Protein AF-A0A6G0VIZ8-F1 (afdb_monomer_lite)

Sequence (131 aa):
MHSSPLFTSLEGVTSIIENLPFCNPINIFNILFNDEIMNLIVFQTNLYAQQKQTKTGKSFIRTNLSEIKTFIGINLQMGIKKQCSYRDYWSSSPDLHDSYISSLMPVNRFGWLLAHIHLNDNTVMPKKKCT

Organism: Aphis craccivora (NCBI:txid307492)

InterPro domains:
  IPR029526 PiggyBac transposable element-derived protein [PF13843] (24-124)

Secondary structure (DSSP, 8-state):
--PPPPP-SPPSS-HHHHT-SS--HHHHHHHHS-HHHHHHHHHHHHHHHHHHHHHH----PPP-HHHHHHHHHHHHHHHHH--SSTTGGG-SSTTT--HHHHHHS-HHHHHHHHTT---S-GGGPPPPP--

Foldseek 3Di:
DDDDDDDDDDDDDDVVQVPPPDNDPVVVVCVVVPPVNLVLQQVFLQLQVVVVCVVVVDDDDRDDSLNSVLLVVLVVVCVVVPDPDPCLCVDPPPVSHNPVNCVSDPPVVSVSCVVRGDNDRPVPDDDDPDD

Radius of gyration: 20.12 Å; chains: 1; bounding box: 48×47×62 Å

Structure (mmCIF, N/CA/C/O backbone):
data_AF-A0A6G0VIZ8-F1
#
_entry.id   AF-A0A6G0VIZ8-F1
#
loop_
_atom_site.group_PDB
_atom_site.id
_atom_site.type_symbol
_atom_site.label_atom_id
_atom_site.label_alt_id
_atom_site.label_comp_id
_atom_site.label_asym_id
_atom_site.label_entity_id
_atom_site.label_seq_id
_atom_site.pdbx_PDB_ins_code
_atom_site.Cartn_x
_atom_site.Cartn_y
_atom_site.Cartn_z
_atom_site.occupancy
_atom_site.B_iso_or_equiv
_atom_site.auth_seq_id
_atom_site.auth_comp_id
_atom_site.auth_asym_id
_atom_site.auth_atom_id
_atom_site.pdbx_PDB_model_num
ATOM 1 N N . MET A 1 1 ? -13.292 16.792 -41.682 1.00 56.06 1 MET A N 1
ATOM 2 C CA . MET A 1 1 ? -12.593 15.746 -40.907 1.00 56.06 1 MET A CA 1
ATOM 3 C C . MET A 1 1 ? -11.362 16.398 -40.304 1.00 56.06 1 MET A C 1
ATOM 5 O O . MET A 1 1 ? -10.481 16.773 -41.062 1.00 56.06 1 MET A O 1
ATOM 9 N N . HIS A 1 2 ? -11.337 16.655 -38.996 1.00 58.59 2 HIS A N 1
ATOM 10 C CA . HIS A 1 2 ? -10.132 17.181 -38.351 1.00 58.59 2 HIS A CA 1
ATOM 11 C C . HIS A 1 2 ? -9.216 16.007 -38.013 1.00 58.59 2 HIS A C 1
ATOM 13 O O . HIS A 1 2 ? -9.578 15.155 -37.207 1.00 58.59 2 HIS A O 1
ATOM 19 N N . SER A 1 3 ? -8.062 15.941 -38.674 1.00 74.81 3 SER A N 1
ATOM 20 C CA . SER A 1 3 ? -6.975 15.039 -38.304 1.00 74.81 3 SER A CA 1
ATOM 21 C C . SER A 1 3 ? -6.363 15.515 -36.989 1.00 74.81 3 SER A C 1
ATOM 23 O O . SER A 1 3 ? -6.017 16.692 -36.864 1.00 74.81 3 SER A O 1
ATOM 25 N N . SER A 1 4 ? -6.236 14.614 -36.017 1.00 74.19 4 SER A N 1
ATOM 26 C CA . SER A 1 4 ? -5.508 14.889 -34.778 1.00 74.19 4 SER A CA 1
ATOM 27 C C . SER A 1 4 ? -4.070 15.324 -35.090 1.00 74.19 4 SER A C 1
ATOM 29 O O . SER A 1 4 ? -3.487 14.816 -36.053 1.00 74.19 4 SER A O 1
ATOM 31 N N . PRO A 1 5 ? -3.492 16.256 -34.313 1.00 78.25 5 PRO A N 1
ATOM 32 C CA . PRO A 1 5 ? -2.120 16.694 -34.528 1.00 78.25 5 PRO A CA 1
ATOM 33 C C . PRO A 1 5 ? -1.155 15.514 -34.385 1.00 78.25 5 PRO A C 1
ATOM 35 O O . PRO A 1 5 ? -1.290 14.694 -33.475 1.00 78.25 5 PRO A O 1
ATOM 38 N N . LEU A 1 6 ? -0.187 15.439 -35.300 1.00 78.12 6 LEU A N 1
ATOM 39 C CA . LEU A 1 6 ? 0.880 14.447 -35.259 1.00 78.12 6 LEU A CA 1
ATOM 40 C C . LEU A 1 6 ? 1.772 14.732 -34.046 1.00 78.12 6 LEU A C 1
ATOM 42 O O . LEU A 1 6 ? 2.237 15.858 -33.865 1.00 78.12 6 LEU A O 1
ATOM 46 N N . PHE A 1 7 ? 2.003 13.723 -33.213 1.00 80.38 7 PHE A N 1
ATOM 47 C CA . PHE A 1 7 ? 2.950 13.817 -32.108 1.00 80.38 7 PHE A CA 1
ATOM 48 C C . PHE A 1 7 ? 4.373 13.772 -32.681 1.00 80.38 7 PHE A C 1
ATOM 50 O O . PHE A 1 7 ? 4.740 12.797 -33.325 1.00 80.38 7 PHE A O 1
ATOM 57 N N . THR A 1 8 ? 5.149 14.847 -32.515 1.00 81.50 8 THR A N 1
ATOM 58 C CA . THR A 1 8 ? 6.506 14.981 -33.088 1.00 81.50 8 THR A CA 1
ATOM 59 C C . THR A 1 8 ? 7.619 14.994 -32.041 1.00 81.50 8 THR A C 1
ATOM 61 O O . THR A 1 8 ? 8.776 15.223 -32.389 1.00 81.50 8 THR A O 1
ATOM 64 N N . SER A 1 9 ? 7.305 14.840 -30.753 1.00 78.88 9 SER A N 1
ATOM 65 C CA . SER A 1 9 ? 8.345 14.745 -29.724 1.00 78.88 9 SER A CA 1
ATOM 66 C C . SER A 1 9 ? 8.994 13.367 -29.727 1.00 78.88 9 SER A C 1
ATOM 68 O O . SER A 1 9 ? 8.417 12.414 -30.241 1.00 78.88 9 SER A O 1
ATOM 70 N N . LEU A 1 10 ? 10.181 13.271 -29.121 1.00 74.56 10 LEU A N 1
ATOM 71 C CA . LEU A 1 10 ? 10.860 11.994 -28.923 1.00 74.56 10 LEU A CA 1
ATOM 72 C C . LEU A 1 10 ? 9.902 10.973 -28.293 1.00 74.56 10 LEU A C 1
ATOM 74 O O . LEU A 1 10 ? 9.298 11.232 -27.250 1.00 74.56 10 LEU A O 1
ATOM 78 N N . GLU A 1 11 ? 9.781 9.824 -28.943 1.00 76.38 11 GLU A N 1
ATOM 79 C CA . GLU A 1 11 ? 9.050 8.671 -28.439 1.00 76.38 11 GLU A CA 1
ATOM 80 C C . GLU A 1 11 ? 10.006 7.766 -27.659 1.00 76.38 11 GLU A C 1
ATOM 82 O O . GLU A 1 11 ? 11.188 7.664 -27.988 1.00 76.38 11 GLU A O 1
ATOM 87 N N . GLY A 1 12 ? 9.494 7.089 -26.632 1.00 77.81 12 GLY A N 1
ATOM 88 C CA . GLY A 1 12 ? 10.264 6.128 -25.850 1.00 77.81 12 GLY A CA 1
ATOM 89 C C . GLY A 1 12 ? 10.493 6.544 -24.402 1.00 77.81 12 GLY A C 1
ATOM 90 O O . GLY A 1 12 ? 9.760 7.341 -23.816 1.00 77.81 12 GLY A O 1
ATOM 91 N N . VAL A 1 13 ? 11.479 5.895 -23.799 1.00 79.62 13 VAL A N 1
ATOM 92 C CA . VAL A 1 13 ? 11.797 6.003 -22.379 1.00 79.62 13 VAL A CA 1
ATOM 93 C C . VAL A 1 13 ? 12.520 7.326 -22.119 1.00 79.62 13 VAL A C 1
ATOM 95 O O . VAL A 1 13 ? 13.367 7.743 -22.897 1.00 79.62 13 VAL A O 1
ATOM 98 N N . THR A 1 14 ? 12.177 8.020 -21.032 1.00 82.94 14 THR A N 1
ATOM 99 C CA . THR A 1 14 ? 12.837 9.290 -20.708 1.00 82.94 14 THR A CA 1
ATOM 100 C C . THR A 1 14 ? 14.296 9.063 -20.319 1.00 82.94 14 THR A C 1
ATOM 102 O O . THR A 1 14 ? 14.646 8.034 -19.736 1.00 82.94 14 THR A O 1
ATOM 105 N N . SER A 1 15 ? 15.132 10.081 -20.529 1.00 82.75 15 SER A N 1
ATOM 106 C CA . SER A 1 15 ? 16.545 10.051 -20.131 1.00 82.75 15 SER A CA 1
ATOM 107 C C . SER A 1 1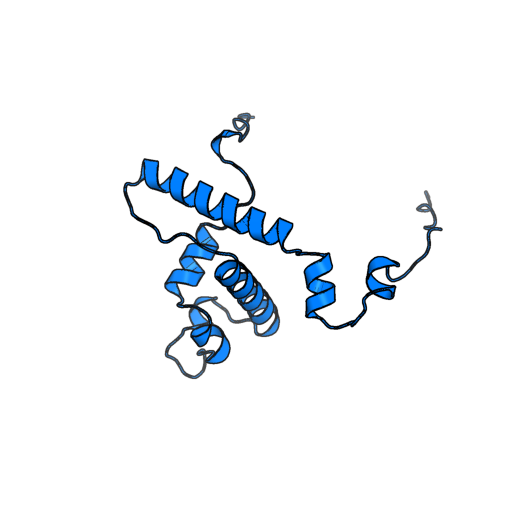5 ? 16.747 9.752 -18.639 1.00 82.75 15 SER A C 1
ATOM 109 O O . SER A 1 15 ? 17.785 9.232 -18.246 1.00 82.75 15 SER A O 1
ATOM 111 N N . ILE A 1 16 ? 15.750 10.029 -17.790 1.00 83.25 16 ILE A N 1
ATOM 112 C CA . ILE A 1 16 ? 15.762 9.674 -16.363 1.00 83.25 16 ILE A CA 1
ATOM 113 C C . ILE A 1 16 ? 15.891 8.157 -16.173 1.00 83.25 16 ILE A C 1
ATOM 115 O O . ILE A 1 16 ? 16.652 7.708 -15.321 1.00 83.25 16 ILE A O 1
ATOM 119 N N . ILE A 1 17 ? 15.155 7.369 -16.958 1.00 83.12 17 ILE A N 1
ATOM 120 C CA . ILE A 1 17 ? 15.171 5.905 -16.867 1.00 83.12 17 ILE A CA 1
ATOM 121 C C . ILE A 1 17 ? 16.391 5.341 -17.608 1.00 83.12 17 ILE A C 1
ATOM 123 O O . ILE A 1 17 ? 17.004 4.397 -17.114 1.00 83.12 17 ILE A O 1
ATOM 127 N N . GLU A 1 18 ? 16.782 5.926 -18.747 1.00 81.50 18 GLU A N 1
ATOM 128 C CA . GLU A 1 18 ? 17.976 5.502 -19.503 1.00 81.50 18 GLU A CA 1
ATOM 129 C C . GLU A 1 18 ? 19.267 5.636 -18.685 1.00 81.50 18 GLU A C 1
ATOM 131 O 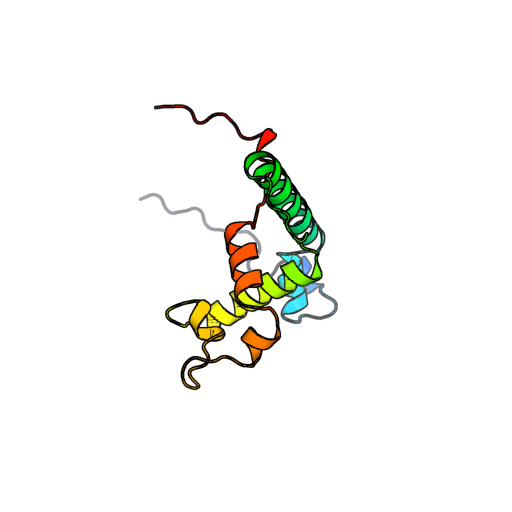O . GLU A 1 18 ? 20.156 4.796 -18.786 1.00 81.50 18 GLU A O 1
ATOM 136 N N . ASN A 1 19 ? 19.349 6.666 -17.837 1.00 83.75 19 ASN A N 1
ATOM 137 C CA . ASN A 1 19 ? 20.512 6.935 -16.992 1.00 83.75 19 ASN A CA 1
ATOM 138 C C . ASN A 1 19 ? 20.443 6.257 -15.611 1.00 83.75 19 ASN A C 1
ATOM 140 O O . ASN A 1 19 ? 21.251 6.573 -14.732 1.00 83.75 19 ASN A O 1
ATOM 144 N N . LEU A 1 20 ? 19.494 5.341 -15.375 1.00 83.19 20 LEU A N 1
ATOM 145 C CA . LEU A 1 20 ? 19.459 4.597 -14.118 1.00 83.19 20 LEU A CA 1
ATOM 146 C C . LEU A 1 20 ? 20.707 3.706 -13.992 1.00 83.19 20 LEU A C 1
ATOM 148 O O . LEU A 1 20 ? 20.956 2.885 -14.874 1.00 83.19 20 LEU A O 1
ATOM 152 N N . PRO A 1 21 ? 21.441 3.762 -12.862 1.00 78.56 21 PRO A N 1
ATOM 153 C CA . PRO A 1 21 ? 22.640 2.944 -12.664 1.00 78.56 21 PRO A CA 1
ATOM 154 C C . PRO A 1 21 ? 22.330 1.440 -12.691 1.00 78.56 21 PRO A C 1
ATOM 156 O O . PRO A 1 21 ? 23.173 0.639 -13.083 1.00 78.56 21 PRO A O 1
ATOM 159 N N . PHE A 1 22 ? 21.105 1.060 -12.306 1.00 79.50 22 PHE A N 1
ATOM 160 C CA . PHE A 1 22 ? 20.574 -0.292 -12.450 1.00 79.50 22 PHE A CA 1
ATOM 161 C C . PHE A 1 22 ? 19.107 -0.233 -12.877 1.00 79.50 22 PHE A C 1
ATOM 163 O O . PHE A 1 22 ? 18.254 0.259 -12.133 1.00 79.50 22 PHE A O 1
ATOM 170 N N . CYS A 1 23 ? 18.801 -0.782 -14.050 1.00 82.25 23 CYS A N 1
ATOM 171 C CA . CYS A 1 23 ? 17.435 -0.916 -14.543 1.00 82.25 23 CYS A CA 1
ATOM 172 C C . CYS A 1 23 ? 16.795 -2.181 -13.950 1.00 82.25 23 CYS A C 1
ATOM 174 O O . CYS A 1 23 ? 16.820 -3.255 -14.547 1.00 82.25 23 CYS A O 1
ATOM 176 N N . ASN A 1 24 ? 16.275 -2.073 -12.727 1.00 89.81 24 ASN A N 1
ATOM 177 C CA . ASN A 1 24 ? 15.497 -3.134 -12.091 1.00 89.81 24 ASN A CA 1
ATOM 178 C C . ASN A 1 24 ? 14.078 -2.631 -11.756 1.00 89.81 24 ASN A C 1
ATOM 180 O O . ASN A 1 24 ? 13.859 -1.416 -11.676 1.00 89.81 24 ASN A O 1
ATOM 184 N N . PRO A 1 25 ? 13.104 -3.538 -11.546 1.00 91.50 25 PRO A N 1
ATOM 185 C CA . PRO A 1 25 ? 11.709 -3.141 -11.356 1.00 91.50 25 PRO A CA 1
ATOM 186 C C . PRO A 1 25 ? 11.487 -2.170 -10.191 1.00 91.50 25 PRO A C 1
ATOM 188 O O . PRO A 1 25 ? 10.671 -1.258 -10.306 1.00 91.50 25 PRO A O 1
ATOM 191 N N . ILE A 1 26 ? 12.229 -2.324 -9.086 1.00 91.19 26 ILE A N 1
ATOM 192 C CA . ILE A 1 26 ? 12.065 -1.460 -7.911 1.00 91.19 26 ILE A CA 1
ATOM 193 C C . ILE A 1 26 ? 12.599 -0.045 -8.163 1.00 91.19 26 ILE A C 1
ATOM 195 O O . ILE A 1 26 ? 11.972 0.924 -7.743 1.00 91.19 26 ILE A O 1
ATOM 199 N N . ASN A 1 27 ? 13.697 0.103 -8.906 1.00 91.00 27 ASN A N 1
ATOM 200 C CA . ASN A 1 27 ? 14.246 1.413 -9.254 1.00 91.00 27 ASN A CA 1
ATOM 201 C C . ASN A 1 27 ? 13.308 2.184 -10.186 1.00 91.00 27 ASN A C 1
ATOM 203 O O . ASN A 1 27 ? 13.083 3.372 -9.970 1.00 91.00 27 ASN A O 1
ATOM 207 N N . ILE A 1 28 ? 12.705 1.503 -11.165 1.00 91.56 28 ILE A N 1
ATOM 208 C CA . ILE A 1 28 ? 11.692 2.107 -12.043 1.00 91.56 28 ILE A CA 1
ATOM 209 C C . ILE A 1 28 ? 10.465 2.522 -11.226 1.00 91.56 28 ILE A C 1
ATOM 211 O O . ILE A 1 28 ? 9.970 3.638 -11.372 1.00 91.56 28 ILE A O 1
ATOM 215 N N . PHE A 1 29 ? 9.994 1.656 -10.324 1.00 92.56 29 PHE A N 1
ATOM 216 C CA . PHE A 1 29 ? 8.871 1.977 -9.447 1.00 92.56 29 PHE A CA 1
ATOM 217 C C . PHE A 1 29 ? 9.153 3.214 -8.580 1.00 92.56 29 PHE A C 1
ATOM 219 O O . PHE A 1 29 ? 8.304 4.098 -8.478 1.00 92.56 29 PHE A O 1
ATOM 226 N N . ASN A 1 30 ? 10.360 3.321 -8.022 1.00 92.06 30 ASN A N 1
ATOM 227 C CA . ASN A 1 30 ? 10.764 4.440 -7.169 1.00 92.06 30 ASN A CA 1
ATOM 228 C C . ASN A 1 30 ? 10.904 5.776 -7.920 1.00 92.06 30 ASN A C 1
ATOM 230 O O . ASN A 1 30 ? 10.918 6.817 -7.269 1.00 92.06 30 ASN A O 1
ATOM 234 N N . ILE A 1 31 ? 10.970 5.785 -9.259 1.00 90.88 31 ILE A N 1
ATOM 235 C CA . ILE A 1 31 ? 10.851 7.031 -10.040 1.00 90.88 31 ILE A CA 1
ATOM 236 C C . ILE A 1 31 ? 9.429 7.594 -9.927 1.00 90.88 31 ILE A C 1
ATOM 238 O O . ILE A 1 31 ? 9.249 8.805 -9.836 1.00 90.88 31 ILE A O 1
ATOM 242 N N . LEU A 1 32 ? 8.419 6.720 -9.922 1.00 90.75 32 LEU A N 1
ATOM 243 C CA . LEU A 1 32 ? 7.008 7.108 -9.847 1.00 90.75 32 LEU A CA 1
ATOM 244 C C . LEU A 1 32 ? 6.546 7.317 -8.400 1.00 90.75 32 LEU A C 1
ATOM 246 O O . LEU A 1 32 ? 5.792 8.242 -8.113 1.00 90.75 32 LEU A O 1
ATOM 250 N N . PHE A 1 33 ? 7.004 6.457 -7.493 1.00 93.19 33 PHE A N 1
ATOM 251 C CA . PHE A 1 33 ? 6.670 6.467 -6.072 1.00 93.19 33 PHE A CA 1
ATOM 252 C C . PHE A 1 33 ? 7.945 6.586 -5.238 1.00 93.19 33 PHE A C 1
ATOM 254 O O . PHE A 1 33 ? 8.388 5.637 -4.588 1.00 93.19 33 PHE A O 1
ATOM 261 N N . ASN A 1 34 ? 8.548 7.769 -5.283 1.00 93.44 34 ASN A N 1
ATOM 262 C CA . ASN A 1 34 ? 9.759 8.066 -4.531 1.00 93.44 34 ASN A CA 1
ATOM 263 C C . ASN A 1 34 ? 9.492 8.166 -3.014 1.00 93.44 34 ASN A C 1
ATOM 265 O O . ASN A 1 34 ? 8.349 8.207 -2.545 1.00 93.44 34 ASN A O 1
ATOM 269 N N . ASP A 1 35 ? 10.567 8.233 -2.226 1.00 92.31 35 ASP A N 1
ATOM 270 C CA . ASP A 1 35 ? 10.459 8.325 -0.767 1.00 92.31 35 ASP A CA 1
ATOM 271 C C . ASP A 1 35 ? 9.738 9.599 -0.299 1.00 92.31 35 ASP A C 1
ATOM 273 O O . ASP A 1 35 ? 9.112 9.577 0.757 1.00 92.31 35 ASP A O 1
ATOM 277 N N . GLU A 1 36 ? 9.764 10.691 -1.065 1.00 95.12 36 GLU A N 1
ATOM 278 C CA . GLU A 1 36 ? 9.031 11.919 -0.736 1.00 95.12 36 GLU A CA 1
ATOM 279 C C . GLU A 1 36 ? 7.514 11.689 -0.772 1.00 95.12 36 GLU A C 1
ATOM 281 O O . GLU A 1 36 ? 6.826 11.935 0.221 1.00 95.12 36 GLU A O 1
ATOM 286 N N . ILE A 1 37 ? 7.001 11.125 -1.870 1.00 95.94 37 ILE A N 1
ATOM 287 C CA . ILE A 1 37 ? 5.586 10.759 -2.019 1.00 95.94 37 ILE A CA 1
ATOM 288 C C . ILE A 1 37 ? 5.189 9.760 -0.932 1.00 95.94 37 ILE A C 1
ATOM 290 O O . ILE A 1 37 ? 4.151 9.915 -0.286 1.00 95.94 37 ILE A O 1
ATOM 294 N N . MET A 1 38 ? 6.023 8.752 -0.678 1.00 96.56 38 MET A N 1
ATOM 295 C CA . MET A 1 38 ? 5.734 7.754 0.350 1.00 96.56 38 MET A CA 1
ATOM 296 C C . MET A 1 38 ? 5.688 8.364 1.756 1.00 96.56 38 MET A C 1
ATOM 298 O O . MET A 1 38 ? 4.793 8.040 2.538 1.00 96.56 38 MET A O 1
ATOM 302 N N . ASN A 1 39 ? 6.601 9.280 2.083 1.00 97.44 39 ASN A N 1
ATOM 303 C CA . ASN A 1 39 ? 6.577 9.992 3.360 1.00 97.44 39 ASN A CA 1
ATOM 304 C C . ASN A 1 39 ? 5.371 10.933 3.472 1.00 97.44 39 ASN A C 1
ATOM 306 O O . ASN A 1 39 ? 4.783 11.031 4.552 1.00 97.44 39 ASN A O 1
ATOM 310 N N . LEU A 1 40 ? 4.940 11.558 2.373 1.00 97.19 40 LEU A N 1
ATOM 311 C CA . LEU A 1 40 ? 3.703 12.335 2.340 1.00 97.19 40 LEU A CA 1
ATOM 312 C C . LEU A 1 40 ? 2.487 11.452 2.658 1.00 97.19 40 LEU A C 1
ATOM 314 O O . LEU A 1 40 ? 1.672 11.825 3.502 1.00 97.19 40 LEU A O 1
ATOM 318 N N . ILE A 1 41 ? 2.396 10.258 2.062 1.00 97.88 41 ILE A N 1
ATOM 319 C CA . ILE A 1 41 ? 1.332 9.282 2.360 1.00 97.88 41 ILE A CA 1
ATOM 320 C C . ILE A 1 41 ? 1.343 8.914 3.848 1.00 97.88 41 ILE A C 1
ATOM 322 O O . ILE A 1 41 ? 0.292 8.929 4.496 1.00 97.88 41 ILE A O 1
ATOM 326 N N . VAL A 1 42 ? 2.518 8.609 4.410 1.00 98.31 42 VAL A N 1
ATOM 327 C CA . VAL A 1 42 ? 2.679 8.291 5.841 1.00 98.31 42 VAL A CA 1
ATOM 328 C C . VAL A 1 42 ? 2.182 9.441 6.713 1.00 98.31 42 VAL A C 1
ATOM 330 O O . VAL A 1 42 ? 1.415 9.221 7.657 1.00 98.31 42 VAL A O 1
ATOM 333 N N . PHE A 1 43 ? 2.616 10.665 6.413 1.00 98.19 43 PHE A N 1
ATOM 334 C CA . PHE A 1 43 ? 2.248 11.852 7.173 1.00 98.19 43 PHE A CA 1
ATOM 335 C C . PHE A 1 43 ? 0.735 12.088 7.134 1.00 98.19 43 PHE A C 1
ATOM 337 O O . PHE A 1 43 ? 0.100 12.154 8.189 1.00 98.19 43 PHE A O 1
ATOM 344 N N . GLN A 1 44 ? 0.149 12.129 5.936 1.00 97.75 44 GLN A N 1
ATOM 345 C CA . GLN A 1 44 ? -1.271 12.430 5.746 1.00 97.75 44 GLN A CA 1
ATOM 346 C C . GLN A 1 44 ? -2.181 11.329 6.301 1.00 97.75 44 GLN A C 1
ATOM 348 O O . GLN A 1 44 ? -3.194 11.623 6.932 1.00 97.75 44 GLN A O 1
ATOM 353 N N . THR A 1 45 ? -1.796 10.058 6.167 1.00 97.88 45 THR A N 1
ATOM 354 C CA . THR A 1 45 ? -2.532 8.924 6.757 1.00 97.88 45 THR A CA 1
ATOM 355 C C . THR A 1 45 ? -2.568 9.014 8.285 1.00 97.88 45 THR A C 1
ATOM 357 O O . THR A 1 45 ? -3.612 8.818 8.912 1.00 97.88 45 THR A O 1
ATOM 360 N N . ASN A 1 46 ? -1.439 9.355 8.910 1.00 97.50 46 ASN A N 1
ATOM 361 C CA . ASN A 1 46 ? -1.380 9.533 10.358 1.00 97.50 46 ASN A CA 1
ATOM 362 C C . ASN A 1 46 ? -2.158 10.769 10.832 1.00 97.50 46 ASN A C 1
ATOM 364 O O . ASN A 1 46 ? -2.830 10.703 11.865 1.00 97.50 46 ASN A O 1
ATOM 368 N N . LEU A 1 47 ? -2.088 11.877 10.088 1.00 96.25 47 LEU A N 1
ATOM 369 C CA . LEU A 1 47 ? -2.860 13.087 10.367 1.00 96.25 47 LEU A CA 1
ATOM 370 C C . LEU A 1 47 ? -4.366 12.803 10.285 1.00 96.25 47 LEU A C 1
ATOM 372 O O . LEU A 1 47 ? -5.110 13.135 11.208 1.00 96.25 47 LEU A O 1
ATOM 376 N N . TYR A 1 48 ? -4.802 12.111 9.233 1.00 95.50 48 TYR A N 1
ATOM 377 C CA . TYR A 1 48 ? -6.184 11.673 9.057 1.00 95.50 48 TYR A CA 1
ATOM 378 C C . TYR A 1 48 ? -6.675 10.827 10.237 1.00 95.50 48 TYR A C 1
ATOM 380 O O . TYR A 1 48 ? -7.739 11.092 10.808 1.00 95.50 48 TYR A O 1
ATOM 388 N N . ALA A 1 49 ? -5.889 9.825 10.640 1.00 94.38 49 ALA A N 1
ATOM 389 C CA . ALA A 1 49 ? -6.227 8.962 11.765 1.00 94.38 49 ALA A CA 1
ATOM 390 C C . ALA A 1 49 ? -6.363 9.757 13.076 1.00 94.38 49 ALA A C 1
ATOM 392 O O . ALA A 1 49 ? -7.325 9.550 13.817 1.00 94.38 49 ALA A O 1
ATOM 393 N N . GLN A 1 50 ? -5.478 10.729 13.314 1.00 93.94 50 GLN A N 1
ATOM 394 C CA . GLN A 1 50 ? -5.552 11.625 14.468 1.00 93.94 50 GLN A CA 1
ATOM 395 C C . GLN A 1 50 ? -6.810 12.509 14.436 1.00 93.94 50 GLN A C 1
ATOM 397 O O . GLN A 1 50 ? -7.533 12.594 15.426 1.00 93.94 50 GLN A O 1
ATOM 402 N N . GLN A 1 51 ? -7.139 13.105 13.289 1.00 91.81 51 GLN A N 1
ATOM 403 C CA . GLN A 1 51 ? -8.351 13.920 13.121 1.00 91.81 51 GLN A CA 1
ATOM 404 C C . GLN A 1 51 ? -9.640 13.110 13.343 1.00 91.81 51 GLN A C 1
ATOM 406 O O . GLN A 1 51 ? -10.623 13.618 13.891 1.00 91.81 51 GLN A O 1
ATOM 411 N N . LYS A 1 52 ? -9.650 11.839 12.928 1.00 88.75 52 LYS A N 1
ATOM 412 C CA . LYS A 1 52 ? -10.766 10.908 13.146 1.00 88.75 52 LYS A CA 1
ATOM 413 C C . LYS A 1 52 ? -10.837 10.427 14.600 1.00 88.75 52 LYS A C 1
ATOM 415 O O . LYS A 1 52 ? -11.936 10.263 15.136 1.00 88.75 52 LYS A O 1
ATOM 420 N N . GLN A 1 53 ? -9.692 10.247 15.258 1.00 84.62 53 GLN A N 1
ATOM 421 C CA . GLN A 1 53 ? -9.617 9.907 16.678 1.00 84.62 53 GLN A CA 1
ATOM 422 C C . GLN A 1 53 ? -10.223 11.007 17.550 1.00 84.62 53 GLN A C 1
ATOM 424 O O . GLN A 1 53 ? -11.025 10.679 18.420 1.00 84.62 53 GLN A O 1
ATOM 429 N N . THR A 1 54 ? -9.940 12.286 17.286 1.00 75.19 54 THR A N 1
ATOM 430 C CA . THR A 1 54 ? -10.533 13.407 18.044 1.00 75.19 54 THR A CA 1
ATOM 431 C C . THR A 1 54 ? -12.066 13.347 18.082 1.00 75.19 54 THR A C 1
ATOM 433 O O . THR A 1 54 ? -12.681 13.803 19.038 1.00 75.19 54 THR A O 1
ATOM 436 N N . LYS A 1 55 ? -12.698 12.731 17.074 1.00 76.56 55 LYS A N 1
ATOM 437 C CA . LYS A 1 55 ? -14.157 12.554 17.001 1.00 76.56 55 LYS A CA 1
ATOM 438 C C . LYS A 1 55 ? -14.676 11.287 17.688 1.00 76.56 55 LYS A C 1
ATOM 440 O O . LYS A 1 55 ? -15.856 11.224 18.006 1.00 76.56 55 LYS A O 1
ATOM 445 N N . THR A 1 56 ? -13.842 10.257 17.855 1.00 81.12 56 THR A N 1
ATOM 446 C CA . THR A 1 56 ? -14.278 8.906 18.272 1.00 81.12 56 THR A CA 1
ATOM 447 C C . THR A 1 56 ? -13.666 8.419 19.586 1.00 81.12 56 THR A C 1
ATOM 449 O O . THR A 1 56 ? -14.147 7.432 20.135 1.00 81.12 56 THR A O 1
ATOM 452 N N . GLY A 1 57 ? -12.596 9.053 20.074 1.00 80.25 57 GLY A N 1
ATOM 453 C CA . GLY A 1 57 ? -11.876 8.678 21.296 1.00 80.25 57 GLY A CA 1
ATOM 454 C C . GLY A 1 57 ? -11.036 7.395 21.204 1.00 80.25 57 GLY A C 1
ATOM 455 O O . GLY A 1 57 ? -10.369 7.037 22.170 1.00 80.25 57 GLY A O 1
ATOM 456 N N . LYS A 1 58 ? -11.029 6.690 20.065 1.00 82.56 58 LYS A N 1
ATOM 457 C CA . LYS A 1 58 ? -10.328 5.402 19.910 1.00 82.56 58 LYS A CA 1
ATOM 458 C C . LYS A 1 58 ? -8.841 5.592 19.613 1.00 82.56 58 LYS A C 1
ATOM 460 O O . LYS A 1 58 ? -8.495 6.320 18.687 1.00 82.56 58 LYS A O 1
ATOM 465 N N . SER A 1 59 ? -7.969 4.907 20.353 1.00 87.00 59 SER A N 1
ATOM 466 C CA . SER A 1 59 ? -6.529 4.883 20.068 1.00 87.00 59 SER A CA 1
ATOM 467 C C . SER A 1 59 ? -6.221 4.190 18.738 1.00 87.00 59 SER A C 1
ATOM 469 O O . SER A 1 59 ? -6.942 3.292 18.298 1.00 87.00 59 SER A O 1
ATOM 471 N N . PHE A 1 60 ? -5.142 4.619 18.081 1.00 92.19 60 PHE A N 1
ATOM 472 C CA . PHE A 1 60 ? -4.633 3.989 16.867 1.00 92.19 60 PHE A CA 1
ATOM 473 C C . PHE A 1 60 ? -3.109 3.889 16.902 1.00 92.19 60 PHE A C 1
ATOM 475 O O . PHE A 1 60 ? -2.430 4.648 17.593 1.00 92.19 60 PHE A O 1
ATOM 482 N N . ILE A 1 61 ? -2.579 2.953 16.120 1.00 95.19 61 ILE A N 1
ATOM 483 C CA . ILE A 1 61 ? -1.141 2.784 15.921 1.00 95.19 61 ILE A CA 1
ATOM 484 C C . ILE A 1 61 ? -0.757 3.537 14.651 1.00 95.19 61 ILE A C 1
ATOM 486 O O . ILE A 1 61 ? -1.296 3.255 13.572 1.00 95.19 61 ILE A O 1
ATOM 490 N N . ARG A 1 62 ? 0.174 4.488 14.779 1.00 97.25 62 ARG A N 1
ATOM 491 C CA . ARG A 1 62 ? 0.699 5.253 13.641 1.00 97.25 62 ARG A CA 1
ATOM 492 C C . ARG A 1 62 ? 1.326 4.315 12.611 1.00 97.25 62 ARG A C 1
ATOM 494 O O . ARG A 1 62 ? 1.905 3.299 12.976 1.00 97.25 62 ARG A O 1
ATOM 501 N N . 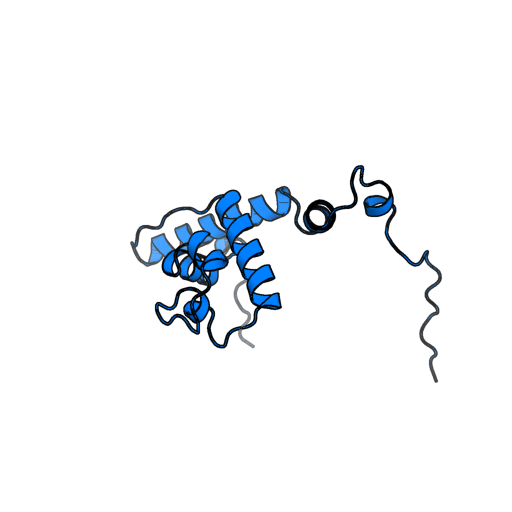THR A 1 63 ? 1.180 4.646 11.335 1.00 98.12 63 THR A N 1
ATOM 502 C CA . THR A 1 63 ? 1.892 3.969 10.247 1.00 98.12 63 THR A CA 1
ATOM 503 C C . THR A 1 63 ? 3.268 4.591 10.033 1.00 98.12 63 THR A C 1
ATOM 505 O O . THR A 1 63 ? 3.524 5.720 10.468 1.00 98.12 63 THR A O 1
ATOM 508 N N . ASN A 1 64 ? 4.147 3.867 9.349 1.00 98.19 64 ASN A N 1
ATOM 509 C CA . ASN A 1 64 ? 5.489 4.306 8.988 1.00 98.19 64 ASN A CA 1
ATOM 510 C C . ASN A 1 64 ? 5.803 3.958 7.523 1.00 98.19 64 ASN A C 1
ATOM 512 O O . ASN A 1 64 ? 5.019 3.296 6.842 1.00 98.19 64 ASN A O 1
ATOM 516 N N . LEU A 1 65 ? 6.961 4.413 7.039 1.00 97.88 65 LEU A N 1
ATOM 517 C CA . LEU A 1 65 ? 7.382 4.219 5.651 1.00 97.88 65 LEU A CA 1
ATOM 518 C C . LEU A 1 65 ? 7.439 2.740 5.245 1.00 97.88 65 LEU A C 1
ATOM 520 O O . LEU A 1 65 ? 7.001 2.392 4.152 1.00 97.88 65 LEU A O 1
ATOM 524 N N . SER A 1 66 ? 7.937 1.871 6.130 1.00 97.62 66 SER A N 1
ATOM 525 C CA . SER A 1 66 ? 8.018 0.429 5.877 1.00 97.62 66 SER A CA 1
ATOM 526 C C . SER A 1 66 ? 6.624 -0.185 5.731 1.00 97.62 66 SER A C 1
ATOM 528 O O . SER A 1 66 ? 6.359 -0.879 4.754 1.00 97.62 66 SER A O 1
ATOM 530 N N . GLU A 1 67 ? 5.690 0.145 6.629 1.00 97.94 67 GLU A N 1
ATOM 531 C CA . GLU A 1 67 ? 4.306 -0.337 6.533 1.00 97.94 67 GLU A CA 1
ATOM 532 C C . GLU A 1 67 ? 3.604 0.130 5.253 1.00 97.94 67 GLU A C 1
ATOM 534 O O . GLU A 1 67 ? 2.896 -0.665 4.637 1.00 97.94 67 GLU A O 1
ATOM 539 N N . ILE A 1 68 ? 3.807 1.381 4.824 1.00 98.19 68 ILE A N 1
ATOM 540 C CA . ILE A 1 68 ? 3.227 1.888 3.570 1.00 98.19 68 ILE A CA 1
ATOM 541 C C . ILE A 1 68 ? 3.843 1.198 2.348 1.00 98.19 68 ILE A C 1
ATOM 543 O O . ILE A 1 68 ? 3.098 0.785 1.457 1.00 98.19 68 ILE A O 1
ATOM 547 N N . LYS A 1 69 ? 5.167 0.991 2.320 1.00 97.44 69 LYS A N 1
ATOM 548 C CA . LYS A 1 69 ? 5.829 0.223 1.250 1.00 97.44 69 LYS A CA 1
ATOM 549 C C . LYS A 1 69 ? 5.297 -1.211 1.187 1.00 97.44 69 LYS A C 1
ATOM 551 O O . LYS A 1 69 ? 4.929 -1.673 0.108 1.00 97.44 69 LYS A O 1
ATOM 556 N N . THR A 1 70 ? 5.167 -1.881 2.332 1.00 98.25 70 THR A N 1
ATOM 557 C CA . THR A 1 70 ? 4.588 -3.230 2.425 1.00 98.25 70 THR A CA 1
ATOM 558 C C . THR A 1 70 ? 3.130 -3.253 1.973 1.00 98.25 70 THR A C 1
ATOM 560 O O . THR A 1 70 ? 2.750 -4.113 1.185 1.00 98.25 70 THR A O 1
ATOM 563 N N . PHE A 1 71 ? 2.309 -2.294 2.408 1.00 98.31 71 PHE A N 1
ATOM 564 C CA . PHE A 1 71 ? 0.908 -2.187 1.998 1.00 98.31 71 PHE A CA 1
ATOM 565 C C . PHE A 1 71 ? 0.767 -2.028 0.478 1.00 98.31 71 PHE A C 1
ATOM 567 O O . PHE A 1 71 ? -0.043 -2.719 -0.142 1.00 98.31 71 PHE A O 1
ATOM 574 N N . ILE A 1 72 ? 1.573 -1.164 -0.142 1.00 97.50 72 ILE A N 1
ATOM 575 C CA . ILE A 1 72 ? 1.575 -0.974 -1.598 1.00 97.50 72 ILE A CA 1
ATOM 576 C C . ILE A 1 72 ? 2.063 -2.242 -2.309 1.00 97.50 72 ILE A C 1
ATOM 578 O O . ILE A 1 72 ? 1.417 -2.689 -3.255 1.00 97.50 72 ILE A O 1
ATOM 582 N N . GLY A 1 73 ? 3.132 -2.873 -1.815 1.00 97.38 73 GLY A N 1
ATOM 583 C CA . GLY A 1 73 ? 3.636 -4.142 -2.347 1.00 97.38 73 GLY A CA 1
ATOM 584 C C . GLY A 1 73 ? 2.591 -5.262 -2.310 1.00 97.38 73 GLY A C 1
ATOM 585 O O . GLY A 1 73 ? 2.411 -5.968 -3.301 1.00 97.38 73 GLY A O 1
ATOM 586 N N . ILE A 1 74 ? 1.832 -5.373 -1.215 1.00 98.31 74 ILE A N 1
ATOM 587 C CA . ILE A 1 74 ? 0.710 -6.314 -1.109 1.00 98.31 74 ILE A CA 1
ATOM 588 C C . ILE A 1 74 ? -0.356 -6.006 -2.171 1.00 98.31 74 ILE A C 1
ATOM 590 O O . ILE A 1 74 ? -0.802 -6.925 -2.853 1.00 98.31 74 ILE A O 1
ATOM 594 N N . ASN A 1 75 ? -0.740 -4.739 -2.367 1.00 97.62 75 ASN A N 1
ATOM 595 C CA . ASN A 1 75 ? -1.733 -4.369 -3.386 1.00 97.62 75 ASN A CA 1
ATOM 596 C C . ASN A 1 75 ? -1.261 -4.703 -4.812 1.00 97.62 75 ASN A C 1
ATOM 598 O O . ASN A 1 75 ? -2.050 -5.210 -5.611 1.00 97.62 75 ASN A O 1
ATOM 602 N N . LEU A 1 76 ? 0.021 -4.484 -5.124 1.00 96.81 76 LEU A N 1
ATOM 603 C CA . LEU A 1 76 ? 0.607 -4.894 -6.406 1.00 96.81 76 LEU A CA 1
ATOM 604 C C . LEU A 1 76 ? 0.524 -6.416 -6.588 1.00 96.81 76 LEU A C 1
ATO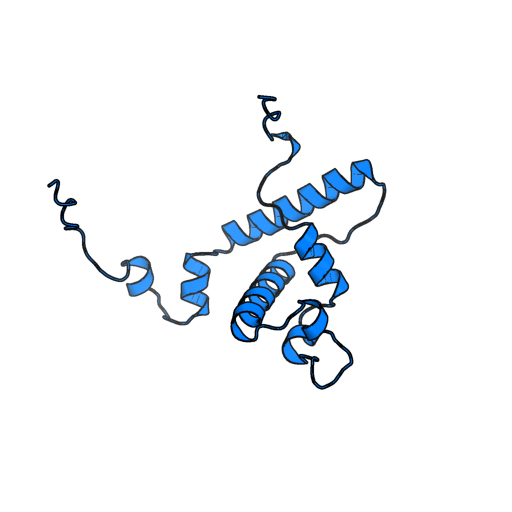M 606 O O . LEU A 1 76 ? 0.071 -6.892 -7.629 1.00 96.81 76 LEU A O 1
ATOM 610 N N . GLN A 1 77 ? 0.875 -7.182 -5.551 1.00 96.69 77 GLN A N 1
ATOM 611 C CA . GLN A 1 77 ? 0.819 -8.644 -5.583 1.00 96.69 77 GLN A CA 1
ATOM 612 C C . GLN A 1 77 ? -0.615 -9.174 -5.740 1.00 96.69 77 GLN A C 1
ATOM 614 O O . GLN A 1 77 ? -0.854 -10.117 -6.498 1.00 96.69 77 GLN A O 1
ATOM 619 N N . MET A 1 78 ? -1.587 -8.550 -5.072 1.00 97.00 78 MET A N 1
ATOM 620 C CA . MET A 1 78 ? -3.007 -8.883 -5.216 1.00 97.00 78 MET A CA 1
ATOM 621 C C . MET A 1 78 ? -3.536 -8.583 -6.621 1.00 97.00 78 MET A C 1
ATOM 623 O O . MET A 1 78 ? -4.398 -9.311 -7.115 1.00 97.00 78 MET A O 1
ATOM 627 N N . GLY A 1 79 ? -3.008 -7.550 -7.285 1.00 96.62 79 GLY A N 1
ATOM 628 C CA . GLY A 1 79 ? -3.321 -7.250 -8.682 1.00 96.62 79 GLY A CA 1
ATOM 629 C C . GLY A 1 79 ? -2.904 -8.366 -9.647 1.00 96.62 79 GLY A C 1
ATOM 630 O O . GLY A 1 79 ? -3.567 -8.567 -10.666 1.00 96.62 79 GLY A O 1
ATOM 631 N N . ILE A 1 80 ? -1.853 -9.116 -9.299 1.00 95.88 80 ILE A N 1
ATOM 632 C CA . ILE A 1 80 ? -1.357 -10.267 -10.065 1.00 95.88 80 ILE A CA 1
ATOM 633 C C . ILE A 1 80 ? -2.161 -11.531 -9.732 1.00 95.88 80 ILE A C 1
ATOM 635 O O . ILE A 1 80 ? -2.643 -12.201 -10.642 1.00 95.88 80 ILE A O 1
ATOM 639 N N . LYS A 1 81 ? -2.313 -11.859 -8.441 1.00 94.12 81 LYS A N 1
ATOM 640 C CA . LYS A 1 81 ? -2.906 -13.133 -7.993 1.00 94.12 81 LYS A CA 1
ATOM 641 C C . LYS A 1 81 ? -4.434 -13.191 -8.077 1.00 94.12 81 LYS A C 1
ATOM 643 O O . LYS A 1 81 ? -4.962 -14.266 -8.318 1.00 94.12 81 LYS A O 1
ATOM 648 N N . LYS A 1 82 ? -5.116 -12.056 -7.886 1.00 92.75 82 LYS A N 1
ATOM 649 C CA . LYS A 1 82 ? -6.580 -11.862 -7.947 1.00 92.75 82 LYS A CA 1
ATOM 650 C C . LYS A 1 82 ? -7.425 -12.945 -7.249 1.00 92.75 82 LYS A C 1
ATOM 652 O O . LYS A 1 82 ? -7.792 -13.950 -7.844 1.00 92.75 82 LYS A O 1
ATOM 657 N N . GLN A 1 83 ? -7.859 -12.656 -6.024 1.00 94.62 83 GLN A N 1
ATOM 658 C CA . GLN A 1 83 ? -8.908 -13.399 -5.311 1.00 94.62 83 GLN A CA 1
ATOM 659 C C . GLN A 1 83 ? -10.197 -12.576 -5.181 1.00 94.62 83 GLN A C 1
ATOM 661 O O . GLN A 1 83 ? -10.185 -11.360 -5.386 1.00 94.62 83 GLN A O 1
ATOM 666 N N . CYS A 1 84 ? -11.310 -13.236 -4.849 1.00 94.44 84 CYS A N 1
ATOM 667 C CA . CYS A 1 84 ? -12.633 -12.611 -4.748 1.00 94.44 84 CYS A CA 1
ATOM 668 C C . CYS A 1 84 ? -12.700 -11.537 -3.654 1.00 94.44 84 CYS A C 1
ATOM 670 O O . CYS A 1 84 ? -13.327 -10.494 -3.844 1.00 94.44 84 CYS A O 1
ATOM 672 N N . SER A 1 85 ? -12.042 -11.774 -2.521 1.00 96.25 85 SER A N 1
ATOM 673 C CA . SER A 1 85 ? -11.919 -10.828 -1.417 1.00 96.25 85 SER A CA 1
ATOM 674 C C . SER A 1 85 ? -10.460 -10.672 -1.018 1.00 96.25 85 SER A C 1
ATOM 676 O O . SER A 1 85 ? -9.708 -11.640 -0.972 1.00 96.25 85 SER A O 1
ATOM 678 N N . TYR A 1 86 ? -10.052 -9.462 -0.618 1.00 97.06 86 TYR A N 1
ATOM 679 C CA . TYR A 1 86 ? -8.716 -9.289 -0.042 1.00 97.06 86 TYR A CA 1
ATOM 680 C C . TYR A 1 86 ? -8.538 -10.133 1.227 1.00 97.06 86 TYR A C 1
ATOM 682 O O . TYR A 1 86 ? -7.418 -10.466 1.576 1.00 97.06 86 TYR A O 1
ATOM 690 N N . ARG A 1 87 ? -9.616 -10.478 1.941 1.00 97.69 87 ARG A N 1
ATOM 691 C CA . ARG A 1 87 ? -9.517 -11.306 3.151 1.00 97.69 87 ARG A CA 1
ATOM 692 C C . ARG A 1 87 ? -9.173 -12.758 2.838 1.00 97.69 87 ARG A C 1
ATOM 694 O O . ARG A 1 87 ? -8.624 -13.415 3.716 1.00 97.69 87 ARG A O 1
ATOM 701 N N . ASP A 1 88 ? -9.447 -13.221 1.619 1.00 98.12 88 ASP A N 1
ATOM 702 C CA . ASP A 1 88 ? -9.208 -14.606 1.212 1.00 98.12 88 ASP A CA 1
ATOM 703 C C . ASP A 1 88 ? -7.711 -14.946 1.270 1.00 98.12 88 ASP A C 1
ATOM 705 O O . ASP A 1 88 ? -7.356 -16.024 1.735 1.00 98.12 88 ASP A O 1
ATOM 709 N N . TYR A 1 89 ? -6.831 -13.974 0.994 1.00 98.00 89 TYR A N 1
ATOM 710 C CA . TYR 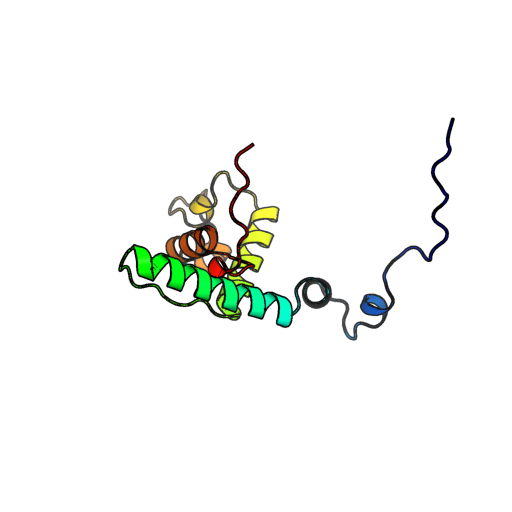A 1 89 ? -5.377 -14.145 1.106 1.00 98.00 89 TYR A CA 1
ATOM 711 C C . TYR A 1 89 ? -4.918 -14.478 2.538 1.00 98.00 89 TYR A C 1
ATOM 713 O O . TYR A 1 89 ? -3.859 -15.071 2.731 1.00 98.00 89 TYR A O 1
ATOM 721 N N . TRP A 1 90 ? -5.714 -14.116 3.552 1.00 98.38 90 TRP A N 1
ATOM 722 C CA . TRP A 1 90 ? -5.492 -14.449 4.966 1.00 98.38 90 TRP A CA 1
ATOM 723 C C . TRP A 1 90 ? -6.431 -15.546 5.479 1.00 98.38 90 TRP A C 1
ATOM 725 O O . TRP A 1 90 ? -6.497 -15.771 6.690 1.00 98.38 90 TRP A O 1
ATOM 735 N N . SER A 1 91 ? -7.176 -16.211 4.596 1.00 97.69 91 SER A N 1
ATOM 736 C CA . SER A 1 91 ? -8.065 -17.307 4.975 1.00 97.69 91 SER A CA 1
ATOM 737 C C . SER A 1 91 ? -7.284 -18.437 5.645 1.00 97.69 91 SER A C 1
ATOM 739 O O . SER A 1 91 ? -6.108 -18.648 5.355 1.00 97.69 91 SER A O 1
ATOM 741 N N . SER A 1 92 ? -7.939 -19.182 6.533 1.00 96.50 92 SER A N 1
ATOM 742 C CA . SER A 1 92 ? -7.418 -20.454 7.045 1.00 96.50 92 SER A CA 1
ATOM 743 C C . SER A 1 92 ? -7.647 -21.616 6.074 1.00 96.50 92 SER A C 1
ATOM 745 O O . SER A 1 92 ? -7.051 -22.675 6.252 1.00 96.50 92 SER A O 1
ATOM 747 N N . SER A 1 93 ? -8.525 -21.446 5.078 1.00 96.94 93 SER A N 1
ATOM 748 C CA . SER A 1 93 ? -8.791 -22.460 4.054 1.00 96.94 93 SER A CA 1
ATOM 749 C C . SER A 1 93 ? -7.577 -22.602 3.126 1.00 96.94 93 SER A C 1
ATOM 751 O O . SER A 1 93 ? -7.180 -21.598 2.529 1.00 96.94 93 SER A O 1
ATOM 753 N N . PRO A 1 94 ? -6.979 -23.800 2.976 1.00 95.75 94 PRO A N 1
ATOM 754 C CA . PRO A 1 94 ? -5.744 -23.992 2.203 1.00 95.75 94 PRO A CA 1
ATOM 755 C C . PRO A 1 94 ? -5.830 -23.570 0.730 1.00 95.75 94 PRO A C 1
ATOM 757 O O . PRO A 1 94 ? -4.836 -23.167 0.139 1.00 95.75 94 PRO A O 1
ATOM 760 N N . ASP A 1 95 ? -7.021 -23.661 0.149 1.00 95.75 95 ASP A N 1
ATOM 761 C CA . ASP A 1 95 ? -7.377 -23.297 -1.223 1.00 95.75 95 ASP A CA 1
ATOM 762 C C . ASP A 1 95 ? -7.434 -21.777 -1.465 1.00 95.75 95 ASP A C 1
ATOM 764 O O . ASP A 1 95 ? -7.299 -21.329 -2.603 1.00 95.75 95 ASP A O 1
ATOM 768 N N . LEU A 1 96 ? -7.578 -20.980 -0.402 1.00 96.56 96 LEU A N 1
ATOM 769 C CA . LEU A 1 96 ? -7.589 -19.514 -0.458 1.00 96.56 96 LEU A CA 1
ATOM 770 C C . LEU A 1 96 ? -6.336 -18.889 0.171 1.00 96.56 96 LEU A C 1
ATOM 772 O O . LEU A 1 96 ? -5.918 -17.805 -0.230 1.00 96.56 96 LEU A O 1
ATOM 776 N N . HIS A 1 97 ? -5.727 -19.562 1.145 1.00 97.38 97 HIS A N 1
ATOM 777 C CA . HIS A 1 97 ? -4.624 -19.022 1.928 1.00 97.38 97 HIS A CA 1
ATOM 778 C C . HIS A 1 97 ? -3.395 -18.675 1.076 1.00 97.38 97 HIS A C 1
ATOM 780 O O . HIS A 1 97 ? -2.864 -19.511 0.344 1.00 97.38 97 HIS A O 1
ATOM 786 N N . ASP A 1 98 ? -2.866 -17.465 1.258 1.00 97.69 98 ASP A N 1
ATOM 787 C CA . ASP A 1 98 ? -1.616 -17.032 0.645 1.00 97.69 98 ASP A CA 1
ATOM 788 C C . ASP A 1 98 ? -0.549 -16.812 1.719 1.00 97.69 98 ASP A C 1
ATOM 790 O O . ASP A 1 98 ? -0.522 -15.782 2.395 1.00 97.69 98 ASP A O 1
ATOM 794 N N . SER A 1 99 ? 0.349 -17.782 1.889 1.00 96.94 99 SER A N 1
ATOM 795 C CA . SER A 1 99 ? 1.381 -17.739 2.938 1.00 96.94 99 SER A CA 1
ATOM 796 C C . SER A 1 99 ? 2.334 -16.552 2.781 1.00 96.94 99 SER A C 1
ATOM 798 O O . SER A 1 99 ? 2.750 -15.951 3.770 1.00 96.94 99 SER A O 1
ATOM 800 N N . TYR A 1 100 ? 2.634 -16.159 1.541 1.00 97.06 100 TYR A N 1
ATOM 801 C CA . TYR A 1 100 ? 3.472 -15.000 1.266 1.00 97.06 100 TYR A CA 1
ATOM 802 C C . TYR A 1 100 ? 2.787 -13.703 1.710 1.00 97.06 100 TYR A C 1
ATOM 804 O O . TYR A 1 100 ? 3.327 -13.010 2.568 1.00 97.06 100 TYR A O 1
ATOM 812 N N . ILE A 1 101 ? 1.589 -13.391 1.200 1.00 97.44 101 ILE A N 1
ATOM 813 C CA . ILE A 1 101 ? 0.872 -12.151 1.558 1.00 97.44 101 ILE A CA 1
ATOM 814 C C . ILE A 1 101 ? 0.555 -12.115 3.053 1.00 97.44 101 ILE A C 1
ATOM 816 O O . ILE A 1 101 ? 0.771 -11.091 3.707 1.00 97.44 101 ILE A O 1
ATOM 820 N N . SER A 1 102 ? 0.072 -13.231 3.599 1.00 97.56 102 SER A N 1
ATOM 821 C CA . SER A 1 102 ? -0.369 -13.284 4.989 1.00 97.56 102 SER A CA 1
ATOM 822 C C . SER A 1 102 ? 0.771 -13.071 5.989 1.00 97.56 102 SER A C 1
ATOM 824 O O . SER A 1 102 ? 0.543 -12.477 7.045 1.00 97.56 102 SER A O 1
ATOM 826 N N . SER A 1 103 ? 2.000 -13.464 5.630 1.00 98.06 103 SER A N 1
ATOM 827 C CA . SER A 1 103 ? 3.204 -13.248 6.443 1.00 98.06 103 SER A CA 1
ATOM 828 C C . SER A 1 103 ? 3.690 -11.793 6.501 1.00 98.06 103 SER A C 1
ATOM 830 O O . SER A 1 103 ? 4.361 -11.416 7.461 1.00 98.06 103 SER A O 1
ATOM 832 N N . LEU A 1 104 ? 3.353 -10.959 5.509 1.00 98.25 104 LEU A N 1
ATOM 833 C CA . LEU A 1 104 ? 3.878 -9.590 5.396 1.00 98.25 104 LEU A CA 1
ATOM 834 C C . LEU A 1 104 ? 3.178 -8.600 6.332 1.00 98.25 104 LEU A C 1
ATOM 836 O O . LEU A 1 104 ? 3.792 -7.646 6.809 1.00 98.25 104 LEU A O 1
ATOM 840 N N . MET A 1 105 ? 1.876 -8.783 6.557 1.00 98.38 105 MET A N 1
ATOM 841 C CA . MET A 1 105 ? 1.064 -7.879 7.371 1.00 98.38 105 MET A CA 1
ATOM 842 C C . MET A 1 105 ? -0.205 -8.588 7.859 1.00 98.38 105 MET A C 1
ATOM 844 O O . MET A 1 105 ? -0.857 -9.248 7.056 1.00 98.38 105 MET A O 1
ATOM 848 N N . PRO A 1 106 ? -0.644 -8.415 9.120 1.00 98.19 106 PRO A N 1
ATOM 849 C CA . PRO A 1 106 ? -1.914 -8.975 9.586 1.00 98.19 106 PRO A CA 1
ATOM 850 C C . PRO A 1 106 ? -3.133 -8.392 8.851 1.00 98.19 106 PRO A C 1
ATOM 852 O O . PRO A 1 106 ? -3.210 -7.177 8.649 1.00 98.19 106 PRO A O 1
ATOM 855 N N . VAL A 1 107 ? -4.150 -9.218 8.563 1.00 98.25 107 VAL A N 1
ATOM 856 C CA . VAL A 1 107 ? -5.371 -8.812 7.827 1.00 98.25 107 VAL A CA 1
ATOM 857 C C . VAL A 1 107 ? -6.074 -7.594 8.428 1.00 98.25 107 VAL A C 1
ATOM 859 O O . VAL A 1 107 ? -6.545 -6.715 7.709 1.00 98.25 107 VAL A O 1
ATOM 862 N N . ASN A 1 108 ? -6.115 -7.500 9.760 1.00 97.88 108 ASN A N 1
ATOM 863 C CA . ASN A 1 108 ? -6.752 -6.381 10.452 1.00 97.88 108 ASN A CA 1
ATOM 864 C C . ASN A 1 108 ? -5.952 -5.085 10.292 1.00 97.88 108 ASN A C 1
ATOM 866 O O . ASN A 1 108 ? -6.548 -4.014 10.186 1.00 97.88 108 ASN A O 1
ATOM 870 N N . ARG A 1 109 ? -4.616 -5.171 10.232 1.00 98.06 109 ARG A N 1
ATOM 871 C CA . ARG A 1 109 ? -3.762 -4.006 9.985 1.00 98.06 109 ARG A CA 1
ATOM 872 C C . ARG A 1 109 ? -3.853 -3.564 8.529 1.00 98.06 109 ARG A C 1
ATOM 874 O O . ARG A 1 109 ? -4.024 -2.371 8.291 1.00 98.06 109 ARG A O 1
ATOM 881 N N . PHE A 1 110 ? -3.848 -4.507 7.586 1.00 98.50 110 PHE A N 1
ATOM 882 C CA . PHE A 1 110 ? -4.084 -4.215 6.172 1.00 98.50 110 PHE A CA 1
ATOM 883 C C . PHE A 1 110 ? -5.444 -3.535 5.964 1.00 98.50 110 PHE A C 1
ATOM 885 O O . PHE A 1 110 ? -5.516 -2.463 5.370 1.00 98.50 110 PHE A O 1
ATOM 892 N N . GLY A 1 111 ? -6.516 -4.101 6.530 1.00 98.12 111 GLY A N 1
ATOM 893 C CA . GLY A 1 111 ? -7.857 -3.518 6.467 1.00 98.12 111 GLY A CA 1
ATOM 894 C C . GLY A 1 111 ? -7.951 -2.146 7.143 1.00 98.12 111 GLY A C 1
ATOM 895 O O . GLY A 1 111 ? -8.662 -1.267 6.657 1.00 98.12 111 GLY A O 1
ATOM 896 N N . TRP A 1 112 ? -7.204 -1.924 8.232 1.00 97.38 112 TRP A N 1
ATOM 897 C CA . TRP A 1 112 ? -7.103 -0.604 8.850 1.00 97.38 112 TRP A CA 1
ATOM 898 C C . TRP A 1 112 ? -6.440 0.401 7.906 1.00 97.38 112 TRP A C 1
ATOM 900 O O . TRP A 1 112 ? -7.011 1.467 7.695 1.00 97.38 112 TRP A O 1
ATOM 910 N N . LEU A 1 113 ? -5.295 0.069 7.299 1.00 98.19 113 LEU A N 1
ATOM 911 C CA . LEU A 1 113 ? -4.626 0.951 6.335 1.00 98.19 113 LEU A CA 1
ATOM 912 C C . LEU A 1 113 ? -5.528 1.238 5.134 1.00 98.19 113 LEU A C 1
ATOM 914 O O . LEU A 1 113 ? -5.743 2.402 4.814 1.00 98.19 113 LEU A O 1
ATOM 918 N N . LEU A 1 114 ? -6.154 0.212 4.553 1.00 97.50 114 LEU A N 1
ATOM 919 C CA . LEU A 1 114 ? -7.086 0.352 3.432 1.00 97.50 114 LEU A CA 1
ATOM 920 C C . LEU A 1 114 ? -8.198 1.382 3.709 1.00 97.50 114 LEU A C 1
ATOM 922 O O . LEU A 1 114 ? -8.582 2.130 2.817 1.00 97.50 114 LEU A O 1
ATOM 926 N N . ALA A 1 115 ? -8.685 1.458 4.950 1.00 95.38 115 ALA A N 1
ATOM 927 C CA . ALA A 1 115 ? -9.727 2.401 5.361 1.00 95.38 115 ALA A CA 1
ATOM 928 C C . ALA A 1 115 ? -9.217 3.791 5.804 1.00 95.38 115 ALA A C 1
ATOM 930 O O . ALA A 1 115 ? -10.039 4.663 6.101 1.00 95.38 115 ALA A O 1
ATOM 931 N N . HIS A 1 116 ? -7.900 3.994 5.923 1.00 95.62 116 HIS A N 1
ATOM 932 C CA . HIS A 1 116 ? -7.304 5.223 6.472 1.00 95.62 116 HIS A CA 1
ATOM 933 C C . HIS A 1 116 ? -6.248 5.875 5.573 1.00 95.62 116 HIS A C 1
ATOM 935 O O . HIS A 1 116 ? -5.846 6.993 5.894 1.00 95.62 116 HIS A O 1
ATOM 941 N N . ILE A 1 117 ? -5.815 5.235 4.477 1.00 96.81 117 ILE A N 1
ATOM 942 C CA . ILE A 1 117 ? -4.919 5.861 3.494 1.00 96.81 117 ILE A CA 1
ATOM 943 C C . ILE A 1 117 ? -5.489 7.217 3.083 1.00 96.81 117 ILE A C 1
ATOM 945 O O . ILE A 1 117 ? -6.654 7.342 2.695 1.00 96.81 117 ILE A O 1
ATOM 949 N N . HIS A 1 118 ? -4.645 8.237 3.189 1.00 95.50 118 HIS A N 1
ATOM 950 C CA . HIS A 1 118 ? -5.038 9.610 2.944 1.00 95.50 118 HIS A CA 1
ATOM 951 C C . HIS A 1 118 ? -3.885 10.404 2.332 1.00 95.50 118 HIS A C 1
ATOM 953 O O . HIS A 1 118 ? -2.721 10.104 2.587 1.00 95.50 118 HIS A O 1
ATOM 959 N N . LEU A 1 119 ? -4.222 11.404 1.515 1.00 93.69 119 LEU A N 1
ATOM 960 C CA . LEU A 1 119 ? -3.268 12.179 0.708 1.00 93.69 119 LEU A CA 1
ATOM 961 C C . LEU A 1 119 ? -3.419 13.695 0.875 1.00 93.69 119 LEU A C 1
ATOM 963 O O . LEU A 1 119 ? -2.737 14.455 0.198 1.00 93.69 119 LEU A O 1
ATOM 967 N N . ASN A 1 120 ? -4.326 14.149 1.737 1.00 91.06 120 ASN A N 1
ATOM 968 C CA . ASN A 1 120 ? -4.634 15.564 1.906 1.00 91.06 120 ASN A CA 1
ATOM 969 C C . ASN A 1 120 ? -4.893 15.891 3.378 1.00 91.06 120 ASN A C 1
ATOM 971 O O . ASN A 1 120 ? -5.159 14.997 4.166 1.00 91.06 120 ASN A O 1
ATOM 975 N N . ASP A 1 121 ? -4.876 17.162 3.757 1.00 90.88 121 ASP A N 1
ATOM 976 C CA . ASP A 1 121 ? -5.353 17.561 5.078 1.00 90.88 121 ASP A CA 1
ATOM 977 C C . ASP A 1 121 ? -6.867 17.852 5.031 1.00 90.88 121 ASP A C 1
ATOM 979 O O . ASP A 1 121 ? -7.341 18.687 4.256 1.00 90.88 121 ASP A O 1
ATOM 983 N N . ASN A 1 122 ? -7.658 17.178 5.874 1.00 86.12 122 ASN A N 1
ATOM 984 C CA . ASN A 1 122 ? -9.100 17.430 5.939 1.00 86.12 122 ASN A CA 1
ATOM 985 C C . ASN A 1 122 ? -9.460 18.834 6.440 1.00 86.12 122 ASN A C 1
ATOM 987 O O . ASN A 1 122 ? -10.574 19.289 6.178 1.00 86.12 122 ASN A O 1
ATOM 991 N N . THR A 1 123 ? -8.582 19.503 7.192 1.00 85.00 123 THR A N 1
ATOM 992 C CA . THR A 1 123 ? -8.873 20.832 7.757 1.00 85.00 123 THR A CA 1
ATOM 993 C C . THR A 1 123 ? -8.903 21.925 6.693 1.00 85.00 123 THR A C 1
ATOM 995 O O . THR A 1 123 ? -9.593 22.927 6.868 1.00 85.00 123 THR A O 1
ATOM 998 N N . VAL A 1 124 ? -8.227 21.698 5.564 1.00 88.25 124 VAL A N 1
ATOM 999 C CA . VAL A 1 124 ? -8.172 22.625 4.425 1.00 88.25 124 VAL A CA 1
ATOM 1000 C C . VAL A 1 124 ? -9.114 22.223 3.289 1.00 88.25 124 VAL A C 1
ATOM 1002 O O . VAL A 1 124 ? -9.117 22.857 2.235 1.00 88.25 124 VAL A O 1
ATOM 1005 N N . MET A 1 125 ? -9.927 21.174 3.471 1.00 84.94 125 MET A N 1
ATOM 1006 C CA . MET A 1 125 ? -10.874 20.757 2.439 1.00 84.94 125 MET A CA 1
ATOM 1007 C C . MET A 1 125 ? -11.940 21.837 2.202 1.00 84.94 125 MET A C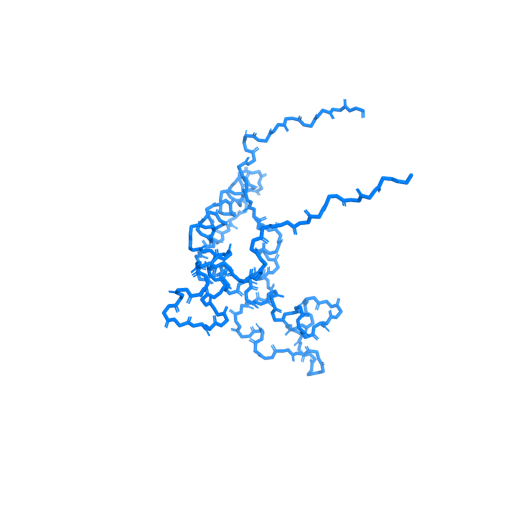 1
ATOM 1009 O O . MET A 1 125 ? -12.603 22.267 3.153 1.00 84.94 125 MET A O 1
ATOM 1013 N N . PRO A 1 126 ? -12.178 22.240 0.939 1.00 85.12 126 PRO A N 1
ATOM 1014 C CA . PRO A 1 126 ? -13.260 23.154 0.611 1.00 85.12 126 PRO A CA 1
ATOM 1015 C C . PRO A 1 126 ? -14.608 22.591 1.067 1.00 85.12 126 PRO A C 1
ATOM 1017 O O . PRO A 1 126 ? -14.881 21.394 0.933 1.00 85.12 126 PRO A O 1
ATOM 1020 N N . LYS A 1 127 ? -15.495 23.460 1.564 1.00 82.44 127 LYS A N 1
ATOM 1021 C CA . LYS A 1 127 ? -16.884 23.068 1.828 1.00 82.44 127 LYS A CA 1
ATOM 1022 C C . LYS A 1 127 ? -17.511 22.600 0.516 1.00 82.44 127 LYS A C 1
ATOM 1024 O O . LYS A 1 127 ? -17.414 23.297 -0.495 1.00 82.44 127 LYS A O 1
ATOM 1029 N N . LYS A 1 128 ? -18.165 21.433 0.532 1.00 79.00 128 LYS A N 1
ATOM 1030 C CA . LYS A 1 128 ? -18.942 20.964 -0.620 1.00 79.00 128 LYS A CA 1
ATOM 1031 C C . LYS A 1 128 ? -19.967 22.042 -0.972 1.00 79.00 128 LYS A C 1
ATOM 1033 O O . LYS A 1 128 ? -20.755 22.436 -0.114 1.00 79.00 128 LYS A O 1
ATOM 1038 N N . LYS A 1 129 ? -19.935 22.535 -2.211 1.00 71.44 129 LYS A N 1
ATOM 1039 C CA . LYS A 1 129 ? -21.014 23.375 -2.735 1.00 71.44 129 LYS A CA 1
ATOM 1040 C C . LYS A 1 129 ? -22.234 22.471 -2.885 1.00 71.44 129 LYS A C 1
ATOM 1042 O O . LYS A 1 129 ? -22.166 21.492 -3.620 1.00 71.44 129 LYS A O 1
ATOM 1047 N N . CYS A 1 130 ? -23.304 22.756 -2.151 1.00 68.44 130 CYS A N 1
ATOM 1048 C CA . CYS A 1 130 ? -24.598 22.147 -2.426 1.00 68.44 130 CYS A CA 1
ATOM 1049 C C . CYS A 1 130 ? -25.106 22.757 -3.738 1.00 68.44 130 CYS A C 1
ATOM 1051 O O . CYS A 1 130 ? -25.352 23.962 -3.783 1.00 68.44 130 CYS A O 1
ATOM 1053 N N . THR A 1 131 ? -25.174 21.949 -4.794 1.00 59.28 131 THR A N 1
ATOM 1054 C CA . THR A 1 131 ? -25.906 22.238 -6.036 1.00 59.28 131 THR A CA 1
ATOM 1055 C C . THR A 1 131 ? -27.125 21.350 -6.093 1.00 59.28 131 THR A C 1
ATOM 1057 O O . THR A 1 131 ? -26.931 20.143 -5.810 1.00 59.28 131 THR A O 1
#

pLDDT: mean 90.68, std 9.14, range [56.06, 98.5]